Protein AF-A0A4R3XEK6-F1 (afdb_monomer_lite)

Sequence (136 aa):
MTVAAEQYATVHKYIGAFLQAFTFRSAHRHDPLLAAIALLKR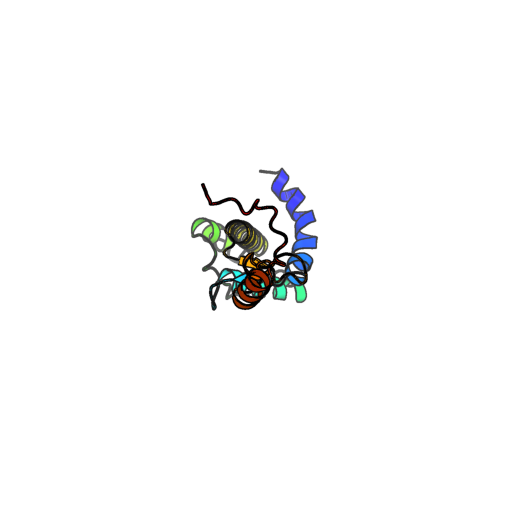LYAEKRRTLPDRVPLTHLSQTDRRPIFEQEKPDRRLYEIATLAALRDRLRSADIWVDSSRSFRPIDEHLMTRSTFVTMKEEDRLGLGVQGDGTQ

Radius of gyration: 23.31 Å; chains: 1; bounding box: 59×34×66 Å

Secondary structure (DSSP, 8-state):
--HHHHHHHHHHHHHHHHHHH--EEESSTT-HHHHHHHHHHHHHHTT--SPPSS---TTS-HHHHHHHHSSSS--HHHHHHHHHHHHHHHHHTTSEEE--SSS---GGGGSPPHHHHHHHHHTT-S----------

Foldseek 3Di:
DPVVVVVCVVVVVCLLVVLVVWDKDAPDPPDLLNVQSVQVNVCSVVVPQADDPDHRCVLADPVLVCVQPVDPGGHPSSSSVRSVVSVVVCVVVVRMDTPDPDPDDDVVVVDDDPVRVVVCVVVVNPPPPDDPDPDD

pLDDT: mean 72.51, std 15.92, range [38.72, 92.12]

Structure (mmCIF, N/CA/C/O backbone):
data_AF-A0A4R3XEK6-F1
#
_entry.id   AF-A0A4R3XEK6-F1
#
loop_
_atom_site.group_PDB
_atom_site.id
_atom_site.type_symbol
_atom_site.label_atom_id
_atom_site.label_alt_id
_atom_site.label_comp_id
_atom_site.label_asym_id
_atom_site.label_entity_id
_atom_site.label_seq_id
_atom_site.pdbx_PDB_ins_code
_atom_site.Cartn_x
_atom_site.Cartn_y
_atom_site.Cartn_z
_atom_site.occupancy
_atom_site.B_iso_or_equiv
_atom_site.auth_seq_id
_atom_site.auth_comp_id
_atom_site.auth_asym_id
_atom_site.auth_atom_id
_atom_site.pdbx_PDB_model_num
ATOM 1 N N . MET A 1 1 ? -3.034 22.189 6.561 1.00 41.00 1 MET A N 1
ATOM 2 C CA . MET A 1 1 ? -3.285 20.732 6.688 1.00 41.00 1 MET A CA 1
ATOM 3 C C . MET A 1 1 ? -4.744 20.323 6.424 1.00 41.00 1 MET A C 1
ATOM 5 O O . MET A 1 1 ? -5.043 19.143 6.489 1.00 41.00 1 MET A O 1
ATOM 9 N N . THR A 1 2 ? -5.648 21.242 6.066 1.00 38.72 2 THR A N 1
ATOM 10 C CA . THR A 1 2 ? -7.086 20.961 5.856 1.00 38.72 2 THR A CA 1
ATOM 11 C C . THR A 1 2 ? -7.432 20.445 4.453 1.00 38.72 2 THR A C 1
ATOM 13 O O . THR A 1 2 ? -8.267 19.558 4.323 1.00 38.72 2 THR A O 1
ATOM 16 N N . VAL A 1 3 ? -6.709 20.877 3.413 1.00 40.69 3 VAL A N 1
ATOM 17 C CA . VAL A 1 3 ? -6.986 20.483 2.011 1.00 40.69 3 VAL A CA 1
ATOM 18 C C . VAL A 1 3 ? -6.752 18.983 1.747 1.00 40.69 3 VAL A C 1
ATOM 20 O O . VAL A 1 3 ? -7.413 18.381 0.904 1.00 40.69 3 VAL A O 1
ATOM 23 N N . ALA A 1 4 ? -5.854 18.342 2.502 1.00 46.25 4 ALA A N 1
ATOM 24 C CA . ALA A 1 4 ? -5.570 16.914 2.353 1.00 46.25 4 ALA A CA 1
ATOM 25 C C . ALA A 1 4 ? -6.731 16.017 2.830 1.00 46.25 4 ALA A C 1
ATOM 27 O O . ALA A 1 4 ? -6.939 14.949 2.261 1.00 46.25 4 ALA A O 1
ATOM 28 N N . ALA A 1 5 ? -7.511 16.446 3.830 1.00 43.91 5 ALA A N 1
ATOM 29 C CA . ALA A 1 5 ? -8.599 15.650 4.403 1.00 43.91 5 ALA A CA 1
ATOM 30 C C . ALA A 1 5 ? -9.871 15.647 3.527 1.00 43.91 5 ALA A C 1
ATOM 32 O O . ALA A 1 5 ? -10.528 14.612 3.404 1.00 43.91 5 ALA A O 1
ATOM 33 N N . GLU A 1 6 ? -10.194 16.761 2.861 1.00 40.44 6 GLU A N 1
ATOM 34 C CA . GLU A 1 6 ? -11.337 16.843 1.930 1.00 40.44 6 GLU A CA 1
ATOM 35 C C . GLU A 1 6 ? -11.079 16.072 0.627 1.00 40.44 6 GLU A C 1
ATOM 37 O O . GLU A 1 6 ? -11.949 15.349 0.130 1.00 40.44 6 GLU A O 1
ATOM 42 N N . GLN A 1 7 ? -9.847 16.136 0.113 1.00 48.75 7 GLN A N 1
ATOM 43 C CA . GLN A 1 7 ? -9.412 15.297 -1.007 1.00 48.75 7 GLN A CA 1
ATOM 44 C C . GLN A 1 7 ? -9.413 13.810 -0.615 1.00 48.75 7 GLN A C 1
ATOM 46 O O . GLN A 1 7 ? -9.773 12.961 -1.429 1.00 48.75 7 GLN A O 1
ATOM 51 N N . TYR A 1 8 ? -9.101 13.481 0.644 1.00 50.09 8 TYR A N 1
ATOM 52 C CA . TYR A 1 8 ? -9.064 12.103 1.129 1.00 50.09 8 TYR A CA 1
ATOM 53 C C . TYR A 1 8 ? -10.429 11.406 1.080 1.00 50.09 8 TYR A C 1
ATOM 55 O O . TYR A 1 8 ? -10.485 10.256 0.666 1.00 50.09 8 TYR A O 1
ATOM 63 N N . ALA A 1 9 ? -11.544 12.071 1.404 1.00 51.41 9 ALA A N 1
ATOM 64 C CA . ALA A 1 9 ? -12.874 11.448 1.316 1.00 51.41 9 ALA A CA 1
ATOM 65 C C . ALA A 1 9 ? -13.240 11.045 -0.128 1.00 51.41 9 ALA A C 1
ATOM 67 O O . ALA A 1 9 ? -13.791 9.967 -0.373 1.00 51.41 9 ALA A O 1
ATOM 68 N N . THR A 1 10 ? -12.874 11.891 -1.093 1.00 49.66 10 THR A N 1
ATOM 69 C CA . THR A 1 10 ? -13.122 11.655 -2.522 1.00 49.66 10 THR A CA 1
ATOM 70 C C . THR A 1 10 ? -12.140 10.644 -3.109 1.00 49.66 10 THR A C 1
ATOM 72 O O . THR A 1 10 ? -12.518 9.873 -3.983 1.00 49.66 10 THR A O 1
ATOM 75 N N . VAL A 1 11 ? -10.899 10.598 -2.624 1.00 56.56 11 VAL A N 1
ATOM 76 C CA . VAL A 1 11 ? -9.896 9.610 -3.045 1.00 56.56 11 VAL A CA 1
ATOM 77 C C . VAL A 1 11 ? -10.176 8.247 -2.404 1.00 56.56 11 VAL A C 1
ATOM 79 O O . VAL A 1 11 ? -10.056 7.228 -3.078 1.00 56.56 11 VAL A O 1
ATOM 82 N N . HIS A 1 12 ? -10.665 8.203 -1.162 1.00 64.62 12 HIS A N 1
ATOM 83 C CA . HIS A 1 12 ? -10.949 6.971 -0.420 1.00 64.62 12 HIS A CA 1
ATOM 84 C C . HIS A 1 12 ? -11.981 6.071 -1.098 1.00 64.62 12 HIS A C 1
ATOM 86 O O . HIS A 1 12 ? -11.792 4.856 -1.142 1.00 64.62 12 HIS A O 1
ATOM 92 N N . LY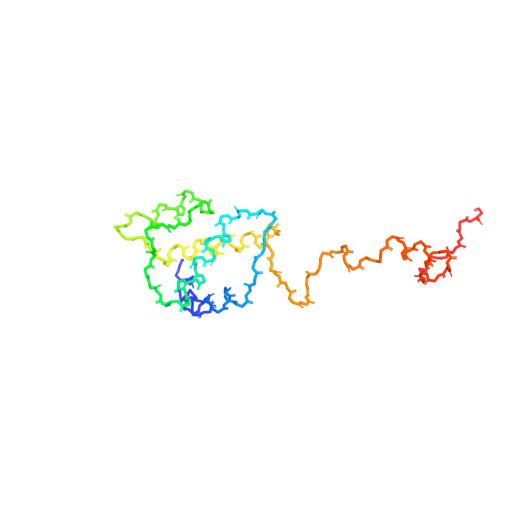S A 1 13 ? -13.009 6.643 -1.743 1.00 65.81 13 LYS A N 1
ATOM 93 C CA . LYS A 1 13 ? -13.947 5.848 -2.562 1.00 65.81 13 LYS A CA 1
ATOM 94 C C . LYS A 1 13 ? -13.269 5.116 -3.726 1.00 65.81 13 LYS A C 1
ATOM 96 O O . LYS A 1 13 ? -13.777 4.087 -4.161 1.00 65.81 13 LYS A O 1
ATOM 101 N N . TYR A 1 14 ? -12.136 5.617 -4.217 1.00 69.06 14 TYR A N 1
ATOM 102 C CA . TYR A 1 14 ? -11.397 5.018 -5.326 1.00 69.06 14 TYR A CA 1
ATOM 103 C C . TYR A 1 14 ? -10.234 4.139 -4.872 1.00 69.06 14 TYR A C 1
ATOM 105 O O . TYR A 1 14 ? -9.822 3.285 -5.647 1.00 69.06 14 TYR A O 1
ATOM 113 N N . ILE A 1 15 ? -9.737 4.278 -3.636 1.00 77.94 15 ILE A N 1
ATOM 114 C CA . ILE A 1 15 ? -8.610 3.478 -3.120 1.00 77.94 15 ILE A CA 1
ATOM 115 C C . ILE A 1 15 ? -8.910 1.982 -3.230 1.00 77.94 15 ILE A C 1
ATOM 117 O O . ILE A 1 15 ? -8.081 1.227 -3.729 1.00 77.94 15 ILE A O 1
ATOM 121 N N . GLY A 1 16 ? -10.107 1.547 -2.826 1.00 78.31 16 GLY A N 1
ATOM 122 C CA . GLY A 1 16 ? -10.500 0.143 -2.946 1.00 78.31 16 GLY A CA 1
ATOM 123 C C . GLY A 1 16 ? -10.438 -0.359 -4.390 1.00 78.31 16 GLY A C 1
ATOM 124 O O . GLY A 1 16 ? -9.809 -1.379 -4.659 1.00 78.31 16 GLY A O 1
ATOM 125 N N . ALA A 1 17 ? -11.028 0.385 -5.329 1.00 78.31 17 ALA A N 1
ATOM 126 C CA . ALA A 1 17 ? -11.017 0.037 -6.749 1.00 78.31 17 ALA A CA 1
ATOM 127 C C . ALA A 1 17 ? -9.601 0.069 -7.347 1.00 78.31 17 ALA A C 1
ATOM 129 O O . ALA A 1 17 ? -9.225 -0.844 -8.074 1.00 78.31 17 ALA A O 1
ATOM 130 N N . PHE A 1 18 ? -8.796 1.070 -6.988 1.00 82.00 18 PHE A N 1
ATOM 131 C CA . PHE A 1 18 ? -7.397 1.209 -7.386 1.00 82.00 18 PHE A CA 1
ATOM 132 C C . PHE A 1 18 ? -6.572 0.001 -6.939 1.00 82.00 18 PHE A C 1
ATOM 134 O O . PHE A 1 18 ? -5.926 -0.651 -7.756 1.00 82.00 18 PHE A O 1
ATOM 141 N N . LEU A 1 19 ? -6.637 -0.349 -5.651 1.00 86.19 19 LEU A N 1
ATOM 142 C CA . LEU A 1 19 ? -5.903 -1.495 -5.130 1.00 86.19 19 LEU A CA 1
ATOM 143 C C . LEU A 1 19 ? -6.360 -2.792 -5.804 1.00 86.19 19 LEU A C 1
ATOM 145 O O . LEU A 1 19 ? -5.527 -3.650 -6.060 1.00 86.19 19 LEU A O 1
ATOM 149 N N . GLN A 1 20 ? -7.645 -2.955 -6.118 1.00 83.75 20 GLN A N 1
ATOM 150 C CA . GLN A 1 20 ? -8.134 -4.155 -6.807 1.00 83.75 20 GLN A CA 1
ATOM 151 C C . GLN A 1 20 ? -7.725 -4.214 -8.284 1.00 83.75 20 GLN A C 1
ATOM 153 O O . GLN A 1 20 ? -7.402 -5.293 -8.771 1.00 83.75 20 GLN A O 1
ATOM 158 N N . ALA A 1 21 ? -7.691 -3.075 -8.978 1.00 81.62 21 ALA A N 1
ATOM 159 C CA . ALA A 1 21 ? -7.353 -3.001 -10.398 1.00 81.62 21 ALA A CA 1
ATOM 160 C C . ALA A 1 21 ? -5.869 -3.276 -10.687 1.00 81.62 21 ALA A C 1
ATOM 162 O O . ALA A 1 21 ? -5.534 -3.737 -11.777 1.00 81.62 21 ALA A O 1
ATOM 163 N N . PHE A 1 22 ? -4.982 -3.003 -9.726 1.00 83.50 22 PHE A N 1
ATOM 164 C CA . PHE A 1 22 ? -3.539 -3.134 -9.910 1.00 83.50 22 PHE A CA 1
ATOM 165 C C . PHE A 1 22 ? -2.944 -4.321 -9.148 1.00 83.50 22 PHE A C 1
ATOM 167 O O . PHE A 1 22 ? -3.203 -4.549 -7.959 1.00 83.50 22 PHE A O 1
ATOM 174 N N . THR A 1 23 ? -2.068 -5.056 -9.827 1.00 86.50 23 THR A N 1
ATOM 175 C CA . THR A 1 23 ? -1.252 -6.112 -9.223 1.00 86.50 23 THR A CA 1
ATOM 176 C C . THR A 1 23 ? 0.125 -5.541 -8.933 1.00 86.50 23 THR A C 1
ATOM 178 O O . THR A 1 23 ? 0.862 -5.220 -9.852 1.00 86.50 23 THR A O 1
ATOM 181 N N . PHE A 1 24 ? 0.472 -5.392 -7.658 1.00 88.88 24 PHE A N 1
ATOM 182 C CA . PHE A 1 24 ? 1.772 -4.868 -7.238 1.00 88.88 24 PHE A CA 1
ATOM 183 C C . PHE A 1 24 ? 2.771 -6.015 -7.059 1.00 88.88 24 PHE A C 1
ATOM 185 O O . PHE A 1 24 ? 2.428 -7.053 -6.488 1.00 88.88 24 PHE A O 1
ATOM 192 N N . ARG A 1 25 ? 4.005 -5.818 -7.520 1.00 87.38 25 ARG A N 1
ATOM 193 C CA . ARG A 1 25 ? 5.142 -6.731 -7.371 1.00 87.38 25 ARG A CA 1
ATOM 194 C C . ARG A 1 25 ? 6.318 -5.995 -6.731 1.00 87.38 25 ARG A C 1
ATOM 196 O O . ARG A 1 25 ? 6.436 -4.783 -6.861 1.00 87.38 25 ARG A O 1
ATOM 203 N N . SER A 1 26 ? 7.158 -6.744 -6.031 1.00 87.75 26 SER A N 1
ATOM 204 C CA . SER A 1 26 ? 8.378 -6.275 -5.370 1.00 87.75 26 SER A CA 1
ATOM 205 C C . SER A 1 26 ? 9.504 -7.246 -5.703 1.00 87.75 26 SER A C 1
ATOM 207 O O . SER A 1 26 ? 9.250 -8.429 -5.956 1.00 87.75 26 SER A O 1
ATOM 209 N N . ALA A 1 27 ? 10.746 -6.768 -5.668 1.00 81.12 27 ALA A N 1
ATOM 210 C CA . ALA A 1 27 ? 11.927 -7.620 -5.790 1.00 81.12 27 ALA A CA 1
ATOM 211 C C . ALA A 1 27 ? 12.048 -8.603 -4.608 1.00 81.12 27 ALA A C 1
ATOM 213 O O . ALA A 1 27 ? 12.655 -9.668 -4.728 1.00 81.12 27 ALA A O 1
ATOM 214 N N . HIS A 1 28 ? 11.440 -8.277 -3.463 1.00 82.94 28 HIS A N 1
ATOM 215 C CA . HIS A 1 28 ? 11.472 -9.111 -2.269 1.00 82.94 28 HIS A CA 1
ATOM 216 C C . HIS A 1 28 ? 10.313 -10.116 -2.242 1.00 82.94 28 HIS A C 1
ATOM 218 O O . HIS A 1 28 ? 9.140 -9.748 -2.299 1.00 82.94 28 HIS A O 1
ATOM 224 N N . ARG A 1 29 ? 10.637 -11.404 -2.046 1.00 77.00 29 ARG A N 1
ATOM 225 C CA . ARG A 1 29 ? 9.642 -12.493 -1.943 1.00 77.00 29 ARG A CA 1
ATOM 226 C C . ARG A 1 29 ? 8.643 -12.299 -0.789 1.00 77.00 29 ARG A C 1
ATOM 228 O O . ARG A 1 29 ? 7.499 -12.719 -0.910 1.00 77.00 29 ARG A O 1
ATOM 235 N N . HIS A 1 30 ? 9.064 -11.667 0.308 1.00 82.69 30 HIS A N 1
ATOM 236 C CA . HIS A 1 30 ? 8.232 -11.402 1.488 1.00 82.69 30 HIS A CA 1
ATOM 237 C C . HIS A 1 30 ? 8.194 -9.906 1.800 1.00 82.69 30 HIS A C 1
ATOM 239 O O . HIS A 1 30 ? 8.633 -9.465 2.861 1.00 82.69 30 HIS A O 1
ATOM 245 N N . ASP A 1 31 ? 7.708 -9.116 0.845 1.00 88.56 31 ASP A N 1
ATOM 246 C CA . ASP A 1 31 ? 7.598 -7.676 1.031 1.00 88.56 31 ASP A CA 1
ATOM 247 C C . ASP A 1 31 ? 6.474 -7.328 2.037 1.00 88.56 31 ASP A C 1
ATOM 249 O O . ASP A 1 31 ? 5.304 -7.676 1.813 1.00 88.56 31 ASP A O 1
ATOM 253 N N . PRO A 1 32 ? 6.794 -6.646 3.153 1.00 89.38 32 PRO A N 1
ATOM 254 C CA . PRO A 1 32 ? 5.814 -6.322 4.186 1.00 89.38 3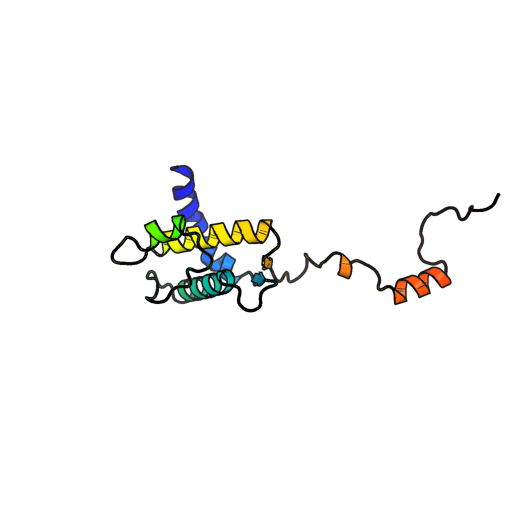2 PRO A CA 1
ATOM 255 C C . PRO A 1 32 ? 4.730 -5.349 3.708 1.00 89.38 32 PRO A C 1
ATOM 257 O O . PRO A 1 32 ? 3.593 -5.415 4.180 1.00 89.38 32 PRO A O 1
ATOM 260 N N . LEU A 1 33 ? 5.045 -4.476 2.750 1.00 90.94 33 LEU A N 1
ATOM 261 C CA . LEU A 1 33 ? 4.093 -3.531 2.182 1.00 90.94 33 LEU A CA 1
ATOM 262 C C . LEU A 1 33 ? 3.098 -4.248 1.264 1.00 90.94 33 LEU A C 1
ATOM 264 O O . LEU A 1 33 ? 1.903 -3.959 1.315 1.00 90.94 33 LEU A O 1
ATOM 268 N N . LEU A 1 34 ? 3.543 -5.241 0.489 1.00 91.62 34 LEU A N 1
ATOM 269 C CA . LEU A 1 34 ? 2.623 -6.068 -0.302 1.00 91.62 34 LEU A CA 1
ATOM 270 C C . LEU A 1 34 ? 1.666 -6.875 0.586 1.00 91.62 34 LEU A C 1
ATOM 272 O O . LEU A 1 34 ? 0.484 -6.997 0.254 1.00 91.62 34 LEU A O 1
ATOM 276 N N . ALA A 1 35 ? 2.130 -7.366 1.739 1.00 91.44 35 ALA A N 1
ATOM 277 C CA . ALA A 1 35 ? 1.264 -8.021 2.721 1.00 91.44 35 ALA A CA 1
ATOM 278 C C . ALA A 1 35 ? 0.202 -7.058 3.290 1.00 91.44 35 ALA A C 1
ATOM 280 O O . ALA A 1 35 ? -0.973 -7.423 3.397 1.00 91.44 35 ALA A O 1
ATOM 281 N N . ALA A 1 36 ? 0.585 -5.815 3.599 1.00 92.12 36 ALA A N 1
ATOM 282 C CA . ALA A 1 36 ? -0.338 -4.770 4.045 1.00 92.12 36 ALA A CA 1
ATOM 283 C C . ALA A 1 36 ? -1.374 -4.406 2.967 1.00 92.12 36 ALA A C 1
ATOM 285 O O . ALA A 1 36 ? -2.569 -4.304 3.248 1.00 92.12 36 ALA A O 1
ATOM 286 N N . ILE A 1 37 ? -0.946 -4.284 1.708 1.00 91.31 37 ILE A N 1
ATOM 287 C CA . ILE A 1 37 ? -1.839 -4.032 0.570 1.00 91.31 37 ILE A CA 1
ATOM 288 C C . ILE A 1 37 ? -2.822 -5.189 0.380 1.00 91.31 37 ILE A C 1
ATOM 290 O O . ILE A 1 37 ? -4.011 -4.951 0.169 1.00 91.31 37 ILE A O 1
ATOM 294 N N . ALA A 1 38 ? -2.367 -6.439 0.490 1.00 91.06 38 ALA A N 1
ATOM 295 C CA . ALA A 1 38 ? -3.240 -7.608 0.405 1.00 91.06 38 ALA A CA 1
ATOM 296 C C . ALA A 1 38 ? -4.310 -7.607 1.510 1.00 91.06 38 ALA A C 1
ATOM 298 O O . ALA A 1 38 ? -5.469 -7.927 1.240 1.00 91.06 38 ALA A O 1
ATOM 299 N N . LEU A 1 39 ? -3.950 -7.199 2.731 1.00 90.69 39 LEU A N 1
ATOM 300 C CA . LEU A 1 39 ? -4.914 -6.996 3.810 1.00 90.69 39 LEU A CA 1
ATOM 301 C C . LEU A 1 39 ? -5.934 -5.905 3.448 1.00 90.69 39 LEU A C 1
ATOM 303 O O . LEU A 1 39 ? -7.135 -6.150 3.543 1.00 90.69 39 LEU A O 1
ATOM 307 N N . LEU A 1 40 ? -5.484 -4.732 2.990 1.00 89.56 40 LEU A N 1
ATOM 308 C CA . LEU A 1 40 ? -6.382 -3.640 2.594 1.00 89.56 40 LEU A CA 1
ATOM 309 C C . LEU A 1 40 ? -7.343 -4.071 1.480 1.00 89.56 40 LEU 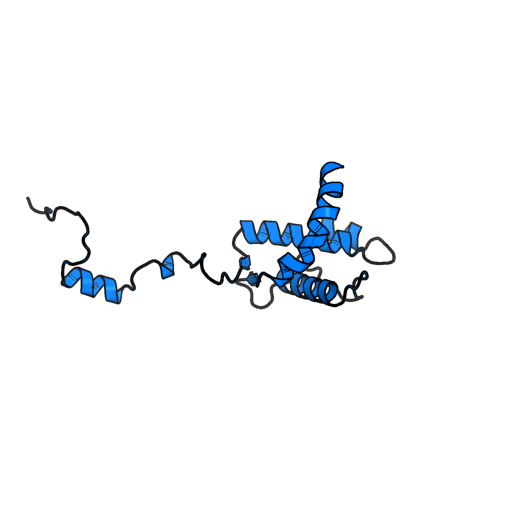A C 1
ATOM 311 O O . LEU A 1 40 ? -8.542 -3.819 1.586 1.00 89.56 40 LEU A O 1
ATOM 315 N N . LYS A 1 41 ? -6.859 -4.789 0.457 1.00 90.25 41 LYS A N 1
ATOM 316 C CA . LYS A 1 41 ? -7.698 -5.362 -0.609 1.00 90.25 41 LYS A CA 1
ATOM 317 C C . LYS A 1 41 ? -8.830 -6.221 -0.038 1.00 90.25 41 LYS A C 1
ATOM 319 O O . LYS A 1 41 ? -9.981 -6.045 -0.440 1.00 90.25 41 LYS A O 1
ATOM 324 N N . ARG A 1 42 ? -8.529 -7.107 0.920 1.00 90.06 42 ARG A N 1
ATOM 325 C CA . ARG A 1 42 ? -9.541 -7.945 1.591 1.00 90.06 42 ARG A CA 1
ATOM 326 C C . ARG A 1 42 ? -10.539 -7.107 2.386 1.00 90.06 42 ARG A C 1
ATOM 328 O O . ARG A 1 42 ? -11.739 -7.282 2.218 1.00 90.06 42 ARG A O 1
ATOM 335 N N . LEU A 1 43 ? -10.067 -6.140 3.176 1.00 89.38 43 LEU A N 1
ATOM 336 C CA . LEU A 1 43 ? -10.946 -5.255 3.953 1.00 89.38 43 LEU A CA 1
ATOM 337 C C . LEU A 1 43 ? -11.900 -4.450 3.062 1.00 89.38 43 LEU A C 1
ATOM 339 O O . LEU A 1 43 ? -13.059 -4.245 3.427 1.00 89.38 43 LEU A O 1
ATOM 343 N N . TYR A 1 44 ? -11.434 -4.024 1.887 1.00 86.12 44 TYR A N 1
ATOM 344 C CA . TYR A 1 44 ? -12.264 -3.364 0.885 1.00 86.12 44 TYR A CA 1
ATOM 345 C C . TYR A 1 44 ? -13.287 -4.306 0.244 1.00 86.12 44 TYR A C 1
ATOM 347 O O . TYR A 1 44 ? -14.447 -3.917 0.108 1.00 86.12 44 TYR A O 1
ATOM 355 N N . ALA A 1 45 ? -12.895 -5.536 -0.098 1.00 86.12 45 ALA A N 1
ATOM 356 C CA . ALA A 1 45 ? -13.804 -6.542 -0.653 1.00 86.12 45 ALA A CA 1
ATOM 357 C C . ALA A 1 45 ? -14.910 -6.930 0.345 1.00 86.12 45 ALA A C 1
ATOM 359 O O . ALA A 1 45 ? -16.081 -7.015 -0.015 1.00 86.12 45 ALA A O 1
ATOM 360 N N . GLU A 1 46 ? -14.552 -7.080 1.619 1.00 87.00 46 GLU A N 1
ATOM 361 C CA . GLU A 1 46 ? -15.476 -7.435 2.701 1.00 87.00 46 GLU A CA 1
ATOM 362 C C . GLU A 1 46 ? -16.229 -6.222 3.281 1.00 87.00 46 GLU A C 1
ATOM 364 O O . GLU A 1 46 ? -17.046 -6.372 4.187 1.00 87.00 46 GLU A O 1
ATOM 369 N N . LYS A 1 47 ? -15.946 -5.003 2.796 1.00 82.19 47 LYS A N 1
ATOM 370 C CA . LYS A 1 47 ? -16.484 -3.728 3.312 1.00 82.19 47 LYS A CA 1
ATOM 371 C C . LYS A 1 47 ? -16.306 -3.555 4.834 1.00 82.19 47 LYS A C 1
ATOM 373 O O . LYS A 1 47 ? -17.066 -2.826 5.478 1.00 82.19 47 LYS A O 1
ATOM 378 N N . ARG A 1 48 ? -15.282 -4.185 5.423 1.00 81.62 48 ARG A N 1
ATOM 379 C CA . ARG A 1 48 ? -15.015 -4.154 6.870 1.00 81.62 48 ARG A CA 1
ATOM 380 C C . ARG A 1 48 ? -14.397 -2.838 7.290 1.00 81.62 48 ARG A C 1
ATOM 382 O O . ARG A 1 48 ? -13.333 -2.468 6.809 1.00 81.62 48 ARG A O 1
ATOM 389 N N . ARG A 1 49 ? -15.020 -2.147 8.239 1.00 77.50 49 ARG A N 1
ATOM 390 C CA . ARG A 1 49 ? -14.522 -0.859 8.754 1.00 77.50 49 ARG A CA 1
ATOM 391 C C . ARG A 1 49 ? -13.476 -0.998 9.862 1.00 77.50 49 ARG A C 1
ATOM 393 O O . ARG A 1 49 ? -12.799 -0.021 10.154 1.00 77.50 49 ARG A O 1
ATOM 400 N N . THR A 1 50 ? -13.329 -2.184 10.443 1.00 80.88 50 THR A N 1
ATOM 401 C CA . THR A 1 50 ? -12.368 -2.470 11.512 1.00 80.88 50 THR A CA 1
ATOM 402 C C . THR A 1 50 ? -11.109 -3.130 10.959 1.00 80.88 50 THR A C 1
ATOM 404 O O . THR A 1 50 ? -11.172 -3.931 10.023 1.00 80.88 50 THR A O 1
ATOM 407 N N . LEU A 1 51 ? -9.960 -2.788 11.540 1.00 82.50 51 LEU A N 1
ATOM 408 C CA . LEU A 1 51 ? -8.734 -3.559 11.359 1.00 82.50 51 LEU A CA 1
ATOM 409 C C . LEU A 1 51 ? -8.812 -4.842 12.207 1.00 82.50 51 LEU A C 1
ATOM 411 O O . LEU A 1 51 ? -9.404 -4.813 13.287 1.00 82.50 51 LEU A O 1
ATOM 415 N N . PRO A 1 52 ? -8.248 -5.965 11.734 1.00 80.75 52 PRO A N 1
ATOM 416 C CA . PRO A 1 52 ? -8.077 -7.158 12.557 1.00 80.75 52 PRO A CA 1
ATOM 417 C C . PRO A 1 52 ? -7.008 -6.938 13.639 1.00 80.75 52 PRO A C 1
ATOM 419 O O . PRO A 1 52 ? -6.168 -6.054 13.509 1.00 80.75 52 PRO A O 1
ATOM 422 N N . ASP A 1 53 ? -6.981 -7.792 14.664 1.00 74.06 53 ASP A N 1
ATOM 423 C CA . ASP A 1 53 ? -6.004 -7.681 15.764 1.00 74.06 53 ASP A CA 1
ATOM 424 C C . ASP A 1 53 ? -4.551 -7.885 15.305 1.00 74.06 53 ASP A C 1
ATOM 426 O O . ASP A 1 53 ? -3.610 -7.375 15.909 1.00 74.06 53 ASP A O 1
ATOM 430 N N . ARG A 1 54 ? -4.350 -8.638 14.215 1.00 77.00 54 ARG A N 1
ATOM 431 C CA . ARG A 1 54 ? -3.034 -8.869 13.607 1.00 77.00 54 ARG A CA 1
ATOM 432 C C . ARG A 1 54 ? -2.937 -8.148 12.273 1.00 77.00 54 ARG A C 1
ATOM 434 O O . ARG A 1 54 ? -3.504 -8.592 11.276 1.00 77.00 54 ARG A O 1
ATOM 441 N N . VAL A 1 55 ? -2.170 -7.065 12.256 1.00 82.75 55 VAL A N 1
ATOM 442 C CA . VAL A 1 55 ? -1.946 -6.222 11.077 1.00 82.75 55 VAL A CA 1
ATOM 443 C C . VAL A 1 55 ? -0.452 -6.119 10.769 1.00 82.75 55 VAL A C 1
ATOM 445 O O . VAL A 1 55 ? 0.350 -6.003 11.697 1.00 82.75 55 VAL A O 1
ATOM 448 N N . PRO A 1 56 ? -0.034 -6.172 9.491 1.00 84.06 56 PRO A N 1
ATOM 449 C CA . PRO A 1 56 ? 1.359 -5.941 9.126 1.00 84.06 56 PRO A CA 1
ATOM 450 C C . PRO A 1 56 ? 1.763 -4.503 9.459 1.00 84.06 56 PRO A C 1
ATOM 452 O O . PRO A 1 56 ? 1.098 -3.570 9.016 1.00 84.06 56 PRO A O 1
ATOM 455 N N . LEU A 1 57 ? 2.842 -4.326 10.227 1.00 84.81 57 LEU A N 1
ATOM 456 C CA . LEU A 1 57 ? 3.359 -3.008 10.640 1.00 84.81 57 LEU A CA 1
ATOM 457 C C . LEU A 1 57 ? 4.765 -2.724 10.138 1.00 84.81 57 LEU A C 1
ATOM 459 O O . LEU A 1 57 ? 5.234 -1.592 10.213 1.00 84.81 57 LEU A O 1
ATOM 463 N N . THR A 1 58 ? 5.454 -3.752 9.660 1.00 85.38 58 THR A N 1
ATOM 464 C CA . THR A 1 58 ? 6.873 -3.721 9.306 1.00 85.38 58 THR A CA 1
ATOM 465 C C . THR A 1 58 ? 7.192 -2.752 8.172 1.00 85.38 58 THR A C 1
ATOM 467 O O . THR A 1 58 ? 8.316 -2.268 8.117 1.00 85.38 58 THR A O 1
ATOM 470 N N . HIS A 1 59 ? 6.221 -2.407 7.321 1.00 84.25 59 HIS A N 1
ATOM 471 C CA . HIS A 1 59 ? 6.373 -1.384 6.281 1.00 84.25 59 HIS A CA 1
ATOM 472 C C . HIS A 1 59 ? 6.240 0.055 6.793 1.00 84.25 59 HIS A C 1
ATOM 474 O O . HIS A 1 59 ? 6.635 0.978 6.088 1.00 84.25 59 HIS A O 1
ATOM 480 N N . LEU A 1 60 ? 5.686 0.256 7.992 1.00 85.25 60 LEU A N 1
ATOM 481 C CA . LEU A 1 60 ? 5.470 1.575 8.587 1.00 85.25 60 LEU A CA 1
ATOM 482 C C . LEU A 1 60 ? 6.674 2.019 9.414 1.00 85.25 60 LEU A C 1
ATOM 484 O O . LEU A 1 60 ? 7.276 1.204 10.126 1.00 85.25 60 LEU A O 1
ATOM 488 N N . SER A 1 61 ? 6.960 3.322 9.388 1.00 79.81 61 SER A N 1
ATOM 489 C CA . SER A 1 61 ? 7.938 3.942 10.280 1.00 79.81 61 SER A CA 1
ATOM 490 C C . SER A 1 61 ? 7.429 3.961 11.729 1.00 79.81 61 SER A C 1
ATOM 492 O O . SER A 1 61 ? 6.227 3.884 11.988 1.00 79.81 61 SER A O 1
ATOM 494 N N . GLN A 1 62 ? 8.332 4.072 12.707 1.00 76.69 62 GLN A N 1
ATOM 495 C CA . GLN A 1 62 ? 7.939 4.144 14.122 1.00 76.69 62 GLN A CA 1
ATOM 496 C C . GLN A 1 62 ? 7.069 5.377 14.427 1.00 76.69 62 GLN A C 1
ATOM 498 O O . GLN A 1 62 ? 6.184 5.304 15.281 1.00 76.69 62 GLN A O 1
ATOM 503 N N . THR A 1 63 ? 7.288 6.474 13.699 1.00 76.88 63 THR A N 1
ATOM 504 C CA . THR A 1 63 ? 6.513 7.715 13.802 1.00 76.88 63 THR A CA 1
ATOM 505 C C . THR A 1 63 ? 5.066 7.515 13.366 1.00 76.88 63 THR A C 1
ATOM 507 O O . THR A 1 63 ? 4.166 8.004 14.039 1.00 76.88 63 THR A O 1
ATOM 510 N N . ASP A 1 64 ? 4.833 6.736 12.306 1.00 78.06 64 ASP A N 1
ATOM 511 C CA . ASP A 1 64 ? 3.481 6.452 11.810 1.00 78.06 64 ASP A CA 1
ATOM 512 C C . ASP A 1 64 ? 2.754 5.429 12.688 1.00 78.06 64 ASP A C 1
ATOM 514 O O . ASP A 1 64 ? 1.540 5.494 12.850 1.00 78.06 64 ASP A O 1
ATOM 518 N N . ARG A 1 65 ? 3.488 4.486 13.297 1.00 79.88 65 ARG A N 1
ATOM 519 C CA . ARG A 1 65 ? 2.896 3.447 14.156 1.00 79.88 65 ARG A CA 1
ATOM 520 C C . ARG A 1 65 ? 2.265 4.013 15.423 1.00 79.88 65 ARG A C 1
ATOM 522 O O . ARG A 1 65 ? 1.226 3.508 15.828 1.00 79.88 65 ARG A O 1
ATOM 529 N N . ARG A 1 66 ? 2.863 5.032 16.049 1.00 78.75 66 ARG A N 1
ATOM 530 C CA . ARG A 1 66 ? 2.326 5.616 17.291 1.00 78.75 66 ARG A CA 1
ATOM 531 C C . ARG A 1 66 ? 0.857 6.039 17.151 1.00 78.75 66 ARG A C 1
ATOM 533 O O . ARG A 1 66 ? 0.032 5.401 17.793 1.00 78.75 66 ARG A O 1
ATOM 540 N N . PRO A 1 67 ? 0.487 6.987 16.272 1.00 77.81 67 PRO A N 1
ATOM 541 C CA . PRO A 1 67 ? -0.890 7.475 16.199 1.00 77.81 67 PRO A CA 1
ATOM 542 C C . PRO A 1 67 ? -1.903 6.416 15.734 1.00 77.81 67 PRO A C 1
ATOM 544 O O . PRO A 1 67 ? -3.086 6.539 16.030 1.00 77.81 67 PRO A O 1
ATOM 547 N N . ILE A 1 68 ? -1.473 5.366 15.021 1.00 78.88 68 ILE A N 1
ATOM 548 C CA . ILE A 1 68 ? -2.377 4.305 14.545 1.00 78.88 68 ILE A CA 1
ATOM 549 C C . ILE A 1 68 ? -2.819 3.384 15.692 1.00 78.88 68 ILE A C 1
ATOM 551 O O . ILE A 1 68 ? -3.958 2.921 15.683 1.00 78.88 68 ILE A O 1
ATOM 555 N N . PHE A 1 69 ? -1.932 3.111 16.658 1.00 75.88 69 PHE A N 1
ATOM 556 C CA . PHE A 1 69 ? -2.146 2.134 17.741 1.00 75.88 69 PHE A CA 1
ATOM 557 C C . PHE A 1 69 ? -2.240 2.761 19.136 1.00 75.88 69 PHE A C 1
ATOM 559 O O . PHE A 1 69 ? -2.352 2.040 20.119 1.00 75.88 69 PHE A O 1
ATOM 566 N N . GLU A 1 70 ? -2.182 4.087 19.240 1.00 73.62 70 GLU A N 1
ATOM 567 C CA . GLU A 1 70 ? -2.306 4.808 20.513 1.00 73.62 70 GLU A CA 1
ATOM 568 C C . GLU A 1 70 ? -3.737 4.777 21.074 1.00 73.62 70 GLU A C 1
ATOM 570 O O . GLU A 1 70 ? -3.936 4.954 22.272 1.00 73.62 70 GLU A O 1
ATOM 575 N N . GLN A 1 71 ? -4.737 4.502 20.231 1.00 68.38 71 GLN A N 1
ATOM 576 C CA . GLN A 1 71 ? -6.122 4.325 20.664 1.00 68.38 71 GLN A CA 1
ATOM 577 C C . GLN A 1 71 ? -6.446 2.863 20.989 1.00 68.38 71 GLN A C 1
ATOM 579 O O . GLN A 1 71 ? -5.865 1.938 20.425 1.00 68.38 71 GLN A O 1
ATOM 584 N N . GLU A 1 72 ? -7.455 2.661 21.845 1.00 67.62 72 GLU A N 1
ATOM 585 C CA . GLU A 1 72 ? -7.966 1.344 22.268 1.00 67.62 72 GLU A CA 1
ATOM 586 C C . GLU A 1 72 ? -8.337 0.431 21.082 1.00 67.62 72 GLU A C 1
ATOM 588 O O . GLU A 1 72 ? -8.302 -0.794 21.186 1.00 67.62 72 GLU A O 1
ATOM 593 N N . LYS A 1 73 ? -8.671 1.034 19.931 1.00 74.81 73 LYS A N 1
ATOM 594 C CA . LYS A 1 73 ? -8.868 0.346 18.655 1.00 74.81 73 LYS A CA 1
ATOM 595 C C . LYS A 1 73 ? -7.979 0.973 17.584 1.00 74.81 73 LYS A C 1
ATOM 597 O O . LYS A 1 73 ? -8.029 2.192 17.418 1.00 74.81 73 LYS A O 1
ATOM 602 N N . PRO A 1 74 ? -7.232 0.166 16.813 1.00 80.12 74 PRO A N 1
ATOM 603 C CA . PRO A 1 74 ? -6.375 0.694 15.767 1.00 80.12 74 PRO A CA 1
ATOM 604 C C . PRO A 1 74 ? -7.186 1.405 14.680 1.00 80.12 74 PRO A C 1
ATOM 606 O O . PRO A 1 74 ? -8.166 0.859 14.154 1.00 80.12 74 PRO A O 1
ATOM 609 N N . ASP A 1 75 ? -6.769 2.621 14.322 1.00 82.94 75 ASP A N 1
ATOM 610 C CA . ASP A 1 75 ? -7.478 3.430 13.331 1.00 82.94 75 ASP A CA 1
ATOM 611 C C . ASP A 1 75 ? -7.162 2.944 11.908 1.00 82.94 75 ASP A C 1
ATOM 613 O O . ASP A 1 75 ? -6.061 3.121 11.371 1.00 82.94 75 ASP A O 1
ATOM 617 N N . ARG A 1 76 ? -8.176 2.356 11.263 1.00 84.69 76 ARG A N 1
ATOM 618 C CA . ARG A 1 76 ? -8.097 1.886 9.876 1.00 84.69 76 ARG A CA 1
ATOM 619 C C . ARG A 1 76 ? -7.694 2.996 8.907 1.00 84.69 76 ARG A C 1
ATOM 621 O O . ARG A 1 76 ? -6.924 2.731 7.987 1.00 84.69 76 ARG A O 1
ATOM 628 N N . ARG A 1 77 ? -8.223 4.210 9.065 1.00 82.75 77 ARG A N 1
ATOM 629 C CA . ARG A 1 77 ? -7.972 5.316 8.130 1.00 82.75 77 ARG A CA 1
ATOM 630 C C . ARG A 1 77 ? -6.516 5.745 8.193 1.00 82.75 77 ARG A C 1
ATOM 632 O O . ARG A 1 77 ? -5.888 5.883 7.148 1.00 82.75 77 ARG A O 1
ATOM 639 N N . LEU A 1 78 ? -5.970 5.889 9.399 1.00 84.06 78 LEU A N 1
ATOM 640 C CA . LEU A 1 78 ? -4.561 6.241 9.588 1.00 84.06 78 LEU A CA 1
ATOM 641 C C . LEU A 1 78 ? -3.637 5.154 9.034 1.00 84.06 78 LEU A C 1
ATOM 643 O O . LEU A 1 78 ? -2.695 5.463 8.307 1.00 84.06 78 LEU A O 1
ATOM 647 N N . TYR A 1 79 ? -3.955 3.882 9.291 1.00 87.38 79 TYR A N 1
ATOM 648 C CA . TYR A 1 79 ? -3.215 2.759 8.717 1.00 87.38 79 TYR A CA 1
ATOM 649 C C . TYR A 1 79 ? -3.232 2.764 7.186 1.00 87.38 79 TYR A C 1
ATOM 651 O O . TYR A 1 79 ? -2.211 2.529 6.537 1.00 87.38 79 TYR A O 1
ATOM 659 N N . GLU A 1 80 ? -4.389 3.047 6.596 1.00 87.19 80 GLU A N 1
ATOM 660 C CA . GLU A 1 80 ? -4.559 3.093 5.151 1.00 87.19 80 GLU A CA 1
ATOM 661 C C . GLU A 1 80 ? -3.779 4.255 4.522 1.00 87.19 80 GLU A C 1
ATOM 663 O O . GLU A 1 80 ? -3.048 4.037 3.558 1.00 87.19 80 GLU A O 1
ATOM 668 N N . ILE A 1 81 ? -3.861 5.460 5.099 1.00 86.06 81 ILE A N 1
ATOM 669 C CA . ILE A 1 81 ? -3.076 6.630 4.668 1.00 86.06 81 ILE A CA 1
ATOM 670 C C . ILE A 1 81 ? -1.584 6.309 4.705 1.00 86.06 81 ILE A C 1
ATOM 672 O O . ILE A 1 81 ? -0.889 6.517 3.712 1.00 86.06 81 ILE A O 1
ATOM 676 N N . ALA A 1 82 ? -1.100 5.773 5.826 1.00 88.44 82 AL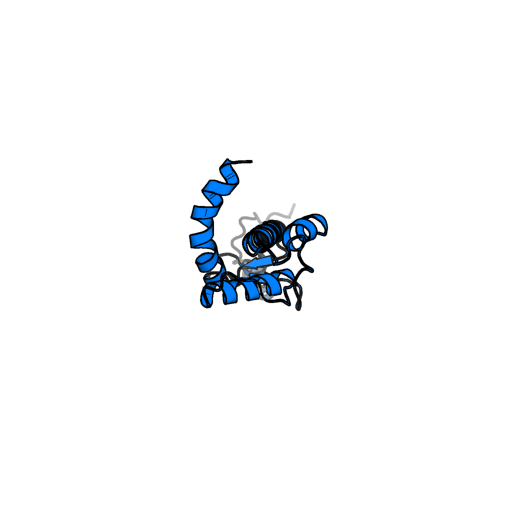A A N 1
ATOM 677 C CA . ALA A 1 82 ? 0.315 5.479 6.007 1.00 88.44 82 ALA A CA 1
ATOM 678 C C . ALA A 1 82 ? 0.799 4.392 5.031 1.00 88.44 82 ALA A C 1
ATOM 680 O O . ALA A 1 82 ? 1.863 4.513 4.425 1.00 88.44 82 ALA A O 1
ATOM 681 N N . THR A 1 83 ? -0.021 3.365 4.793 1.00 90.50 83 THR A N 1
ATOM 682 C CA . THR A 1 83 ? 0.288 2.303 3.824 1.00 90.50 83 THR A CA 1
ATOM 683 C C . THR A 1 83 ? 0.330 2.835 2.390 1.00 90.50 83 THR A C 1
ATOM 685 O O . THR A 1 83 ? 1.207 2.454 1.618 1.00 90.50 83 THR A O 1
ATOM 688 N N . LEU A 1 84 ? -0.574 3.745 2.019 1.00 87.75 84 LEU A N 1
ATOM 689 C CA . LEU A 1 84 ? -0.574 4.365 0.692 1.00 87.75 84 LEU A CA 1
ATOM 690 C C . LEU A 1 84 ? 0.575 5.353 0.500 1.00 87.75 84 LEU A C 1
ATOM 692 O O . LEU A 1 84 ? 1.124 5.427 -0.597 1.00 87.75 84 LEU A O 1
ATOM 696 N N . ALA A 1 85 ? 0.960 6.083 1.547 1.00 87.25 85 ALA A N 1
ATOM 697 C CA . ALA A 1 85 ? 2.149 6.926 1.522 1.00 87.25 85 ALA A CA 1
ATOM 698 C C . ALA A 1 85 ? 3.405 6.077 1.269 1.00 87.25 85 ALA A C 1
ATOM 700 O O . ALA A 1 85 ? 4.160 6.371 0.344 1.00 87.25 85 ALA A O 1
ATOM 701 N N . ALA A 1 86 ? 3.554 4.961 1.992 1.00 89.62 86 ALA A N 1
ATOM 702 C CA . ALA A 1 86 ? 4.639 4.009 1.766 1.00 89.62 86 ALA A CA 1
ATOM 703 C C . ALA A 1 86 ? 4.611 3.420 0.343 1.00 89.62 86 ALA A C 1
ATOM 705 O O . ALA A 1 86 ? 5.653 3.313 -0.300 1.00 89.62 86 ALA A O 1
ATOM 706 N N . LEU A 1 87 ? 3.427 3.087 -0.185 1.00 89.44 87 LEU A N 1
ATOM 707 C CA . LEU A 1 87 ? 3.269 2.617 -1.565 1.00 89.44 87 LEU A CA 1
ATOM 708 C C . LEU A 1 87 ? 3.692 3.666 -2.592 1.00 89.44 87 LEU A C 1
ATOM 710 O O . LEU A 1 87 ? 4.431 3.337 -3.515 1.00 89.44 87 LEU A O 1
ATOM 714 N N . ARG A 1 88 ? 3.271 4.923 -2.434 1.00 86.19 88 ARG A N 1
ATOM 715 C CA . ARG A 1 88 ? 3.693 6.024 -3.310 1.00 86.19 88 ARG A CA 1
ATOM 716 C C . ARG A 1 88 ? 5.214 6.152 -3.333 1.00 86.19 88 ARG A C 1
ATOM 718 O O . ARG A 1 88 ? 5.796 6.272 -4.409 1.00 86.19 88 ARG A O 1
ATOM 725 N N . ASP A 1 89 ? 5.846 6.122 -2.166 1.00 87.12 89 ASP A N 1
ATOM 726 C CA . ASP A 1 89 ? 7.290 6.317 -2.051 1.00 87.12 89 ASP A CA 1
ATOM 727 C C . ASP A 1 89 ? 8.062 5.134 -2.668 1.00 87.12 89 ASP A C 1
ATOM 729 O O . ASP A 1 89 ? 9.040 5.349 -3.380 1.00 87.12 89 ASP A O 1
ATOM 733 N N . ARG A 1 90 ? 7.560 3.901 -2.507 1.00 87.19 90 ARG A N 1
ATOM 734 C CA . ARG A 1 90 ? 8.135 2.677 -3.102 1.00 87.19 90 ARG A CA 1
ATOM 735 C C . ARG A 1 90 ? 7.898 2.534 -4.605 1.00 87.19 90 ARG A C 1
ATOM 737 O O . ARG A 1 90 ? 8.737 1.976 -5.304 1.00 87.19 90 ARG A O 1
ATOM 744 N N . LEU A 1 91 ? 6.782 3.053 -5.114 1.00 84.44 91 LEU A N 1
ATOM 745 C CA . LEU A 1 91 ? 6.553 3.190 -6.555 1.00 84.44 91 LEU A CA 1
ATOM 746 C C . LEU A 1 91 ? 7.521 4.215 -7.156 1.00 84.44 91 LEU A C 1
ATOM 748 O O . LEU A 1 91 ? 8.045 4.006 -8.245 1.00 84.44 91 LEU A O 1
ATOM 752 N N . ARG A 1 92 ? 7.790 5.313 -6.437 1.00 82.69 92 ARG A N 1
ATOM 753 C CA . ARG A 1 92 ? 8.738 6.347 -6.870 1.00 82.69 92 ARG A CA 1
ATOM 754 C C . ARG A 1 92 ? 10.188 5.857 -6.865 1.00 82.69 92 ARG A C 1
ATOM 756 O O . ARG A 1 92 ? 10.944 6.272 -7.737 1.00 82.69 92 ARG A O 1
ATOM 763 N N . SER A 1 93 ? 10.574 5.007 -5.911 1.00 86.00 93 SER A N 1
ATOM 764 C CA . SER A 1 93 ? 11.911 4.392 -5.871 1.00 86.00 93 SER A CA 1
ATOM 765 C C . SER A 1 93 ? 12.076 3.206 -6.825 1.00 86.00 93 SER A C 1
ATOM 767 O O . SER A 1 93 ? 13.186 2.701 -6.950 1.00 86.00 93 SER A O 1
ATOM 769 N N . ALA A 1 94 ? 11.002 2.774 -7.498 1.00 82.44 94 ALA A N 1
ATOM 770 C CA . ALA A 1 94 ? 10.944 1.559 -8.314 1.00 82.44 94 ALA A CA 1
ATOM 771 C C . ALA A 1 94 ? 11.215 0.244 -7.547 1.00 82.44 94 ALA A C 1
ATOM 773 O O . ALA A 1 94 ? 11.400 -0.801 -8.168 1.00 82.44 94 ALA A O 1
ATOM 774 N N . ASP A 1 95 ? 11.163 0.260 -6.208 1.00 85.06 95 ASP A N 1
ATOM 775 C CA . ASP A 1 95 ? 11.228 -0.960 -5.384 1.00 85.06 95 ASP A CA 1
ATOM 776 C C . ASP A 1 95 ? 9.987 -1.842 -5.578 1.00 85.06 95 ASP A C 1
ATOM 778 O O . ASP A 1 95 ? 10.048 -3.072 -5.494 1.00 85.06 95 ASP A O 1
ATOM 782 N N . ILE A 1 96 ? 8.843 -1.191 -5.806 1.00 87.88 96 ILE A N 1
ATOM 783 C CA . ILE A 1 96 ? 7.576 -1.822 -6.155 1.00 87.88 96 ILE A CA 1
ATOM 784 C C . ILE A 1 96 ? 7.175 -1.342 -7.541 1.00 87.88 96 ILE A C 1
ATOM 786 O O . ILE A 1 96 ? 7.223 -0.150 -7.837 1.00 87.88 96 ILE A O 1
ATOM 790 N N . TRP A 1 97 ? 6.702 -2.266 -8.366 1.00 85.38 97 TRP A N 1
ATOM 791 C CA . TRP A 1 97 ? 6.117 -1.969 -9.666 1.00 85.38 97 TRP A CA 1
ATOM 792 C C . TRP A 1 97 ? 4.741 -2.611 -9.790 1.00 85.38 97 TRP A C 1
ATOM 794 O O . TRP A 1 97 ? 4.365 -3.511 -9.039 1.00 85.38 97 TRP A O 1
ATOM 804 N N . VAL A 1 98 ? 3.961 -2.123 -10.744 1.00 86.31 98 VAL A N 1
ATOM 805 C CA . VAL A 1 98 ? 2.673 -2.715 -11.091 1.00 86.31 98 VAL A CA 1
ATOM 806 C C . VAL A 1 98 ? 2.886 -3.664 -12.262 1.00 86.31 98 VAL A C 1
ATOM 808 O O . VAL A 1 98 ? 3.540 -3.305 -13.239 1.00 86.31 98 VAL A O 1
ATOM 811 N N . ASP A 1 99 ? 2.321 -4.863 -12.165 1.00 73.38 99 ASP A N 1
ATOM 812 C CA . ASP A 1 99 ? 2.215 -5.831 -13.251 1.00 73.38 99 ASP A CA 1
ATOM 813 C C . ASP A 1 99 ? 1.336 -5.212 -14.341 1.00 73.38 99 ASP A C 1
ATOM 815 O O . ASP A 1 99 ? 0.105 -5.226 -14.289 1.00 73.38 99 ASP A O 1
ATOM 819 N N . SER A 1 100 ? 1.982 -4.517 -15.270 1.00 55.88 100 SER A N 1
ATOM 820 C CA . SER A 1 100 ? 1.300 -3.773 -16.312 1.00 55.88 100 SER A CA 1
ATOM 821 C C . SER A 1 100 ? 0.898 -4.747 -17.409 1.00 55.88 100 SER A C 1
ATOM 823 O O . SER A 1 100 ? 1.751 -5.400 -18.001 1.00 55.88 100 SER A O 1
ATOM 825 N N . SER A 1 101 ? -0.391 -4.813 -17.748 1.00 49.88 101 SER A N 1
ATOM 826 C CA . SER A 1 101 ? -0.835 -5.645 -18.869 1.00 49.88 101 SER A CA 1
ATOM 827 C C . SER A 1 101 ? -0.347 -5.136 -20.233 1.00 49.88 101 SER A C 1
ATOM 829 O O . SER A 1 101 ? -0.620 -5.832 -21.208 1.00 49.88 101 SER A O 1
ATOM 831 N N . ARG A 1 102 ? 0.320 -3.970 -20.373 1.00 47.62 102 ARG A N 1
ATOM 832 C CA . ARG A 1 102 ? 0.789 -3.524 -21.707 1.00 47.62 102 ARG A CA 1
ATOM 833 C C . ARG A 1 102 ? 1.815 -2.382 -21.828 1.00 47.62 102 ARG A C 1
ATOM 835 O O . ARG A 1 102 ? 2.178 -2.114 -22.969 1.00 47.62 102 ARG A O 1
ATOM 842 N N . SER A 1 103 ? 2.306 -1.702 -20.780 1.00 46.72 103 SER A N 1
ATOM 843 C CA . SER A 1 103 ? 3.075 -0.453 -21.040 1.00 46.72 103 SER A CA 1
ATOM 844 C C . SER A 1 103 ? 4.298 -0.148 -20.177 1.00 46.72 103 SER A C 1
ATOM 846 O O . SER A 1 103 ? 4.817 0.957 -20.277 1.00 46.72 103 SER A O 1
ATOM 848 N N . PHE A 1 104 ? 4.815 -1.083 -19.381 1.00 47.34 104 PHE A N 1
ATOM 849 C CA . PHE A 1 104 ? 6.108 -0.857 -18.723 1.00 47.34 104 PHE A CA 1
ATOM 850 C C . PHE A 1 104 ? 6.901 -2.160 -18.664 1.00 47.34 104 PHE A C 1
ATOM 852 O O . PHE A 1 104 ? 6.816 -2.910 -17.694 1.00 47.34 104 PHE A O 1
ATOM 859 N N . ARG A 1 105 ? 7.611 -2.465 -19.754 1.00 46.66 105 ARG A N 1
ATOM 860 C CA . ARG A 1 105 ? 8.633 -3.513 -19.748 1.00 46.66 105 ARG A CA 1
ATOM 861 C C . ARG A 1 105 ? 9.983 -2.899 -19.356 1.00 46.66 105 ARG A C 1
ATOM 863 O O . ARG A 1 105 ? 10.208 -1.727 -19.668 1.00 46.66 105 ARG A O 1
ATOM 870 N N . PRO A 1 106 ? 10.871 -3.645 -18.674 1.00 49.28 106 PRO A N 1
ATOM 871 C CA . PRO A 1 106 ? 12.259 -3.228 -18.488 1.00 49.28 106 PRO A CA 1
ATOM 872 C C . PRO A 1 106 ? 12.883 -2.910 -19.852 1.00 49.28 106 PRO A C 1
ATOM 874 O O . PRO A 1 106 ? 12.551 -3.568 -20.837 1.00 49.28 106 PRO A O 1
ATOM 877 N N . ILE A 1 107 ? 13.793 -1.932 -19.923 1.00 50.09 107 ILE A N 1
ATOM 878 C CA . ILE A 1 107 ? 14.460 -1.535 -21.181 1.00 50.09 107 ILE A CA 1
ATOM 879 C C . ILE A 1 107 ? 15.070 -2.737 -21.921 1.00 50.09 107 ILE A C 1
ATOM 881 O O . ILE A 1 107 ? 15.056 -2.762 -23.148 1.00 50.09 107 ILE A O 1
ATOM 885 N N . ASP A 1 108 ? 15.516 -3.756 -21.180 1.00 48.75 108 ASP A N 1
ATOM 886 C CA . ASP A 1 108 ? 16.040 -5.025 -21.697 1.00 48.75 108 ASP A CA 1
ATOM 887 C C . ASP A 1 108 ? 15.091 -5.742 -22.669 1.00 48.75 108 ASP A C 1
ATOM 889 O O . ASP A 1 108 ? 15.532 -6.403 -23.602 1.00 48.75 108 ASP A O 1
ATOM 893 N N . GLU A 1 109 ? 13.779 -5.572 -22.513 1.00 48.72 109 GLU A N 1
ATOM 894 C CA . GLU A 1 109 ? 12.766 -6.209 -23.359 1.00 48.72 109 GLU A CA 1
ATOM 895 C C . GLU A 1 109 ? 12.391 -5.369 -24.597 1.00 48.72 109 GLU A C 1
ATOM 897 O O . GLU A 1 109 ? 11.580 -5.785 -25.429 1.00 48.72 109 GLU A O 1
ATOM 902 N N . HIS A 1 110 ? 12.971 -4.173 -24.723 1.00 49.03 110 HIS A N 1
ATOM 903 C CA . HIS A 1 110 ? 12.968 -3.354 -25.939 1.00 49.03 110 HIS A CA 1
ATOM 904 C C . HIS A 1 110 ? 14.290 -3.449 -26.711 1.00 49.03 110 HIS A C 1
ATOM 906 O O . HIS A 1 110 ? 14.392 -2.914 -27.815 1.00 49.03 110 HIS A O 1
ATOM 912 N N . LEU A 1 111 ? 15.287 -4.148 -26.164 1.00 56.34 111 LEU A N 1
ATOM 913 C CA . LEU A 1 111 ? 16.532 -4.447 -26.855 1.00 56.34 111 LEU A CA 1
ATOM 914 C C . LEU A 1 111 ? 16.369 -5.733 -27.670 1.00 56.34 111 LEU A C 1
ATOM 916 O O . LEU A 1 111 ? 15.847 -6.741 -27.195 1.00 56.34 111 LEU A O 1
ATOM 920 N N . MET A 1 112 ? 16.840 -5.710 -28.917 1.00 52.69 112 MET A N 1
ATOM 921 C CA . MET A 1 112 ? 17.008 -6.943 -29.683 1.00 52.69 112 MET A CA 1
ATOM 922 C C . MET A 1 112 ? 17.949 -7.883 -28.921 1.00 52.69 112 MET A C 1
ATOM 924 O O . MET A 1 112 ? 18.981 -7.454 -28.401 1.00 52.69 112 MET A O 1
ATOM 928 N N . THR A 1 113 ? 17.615 -9.174 -28.862 1.00 58.72 113 THR A N 1
ATOM 929 C CA . THR A 1 113 ? 18.472 -10.175 -28.218 1.00 58.72 113 THR A CA 1
ATOM 930 C C . THR A 1 113 ? 19.852 -10.182 -28.879 1.00 58.72 113 THR A C 1
ATOM 932 O O . THR A 1 113 ? 19.963 -10.050 -30.097 1.00 58.72 113 THR A O 1
ATOM 935 N N . ARG A 1 114 ? 20.920 -10.382 -28.093 1.00 57.75 114 ARG A N 1
ATOM 936 C CA . ARG A 1 114 ? 22.309 -10.346 -28.593 1.00 57.75 114 ARG A CA 1
ATOM 937 C C . ARG A 1 114 ? 22.543 -11.276 -29.789 1.00 57.75 114 ARG A C 1
ATOM 939 O O . ARG A 1 114 ? 23.292 -10.923 -30.688 1.00 57.75 114 ARG A O 1
ATOM 946 N N . SER A 1 115 ? 21.871 -12.426 -29.815 1.00 61.84 115 SER A N 1
ATOM 947 C CA . SER A 1 115 ? 21.904 -13.355 -30.950 1.00 61.84 115 SER A CA 1
ATOM 948 C C . SER A 1 115 ? 21.305 -12.737 -32.216 1.00 61.84 115 SER A C 1
ATOM 950 O O . SER A 1 115 ? 21.957 -12.748 -33.252 1.00 61.84 115 SER A O 1
ATOM 952 N N . THR A 1 116 ? 20.119 -12.135 -32.124 1.00 63.19 116 THR A N 1
ATOM 953 C CA . THR A 1 116 ? 19.457 -11.453 -33.243 1.00 63.19 116 THR A CA 1
ATOM 954 C C . THR A 1 116 ? 20.279 -10.265 -33.745 1.00 63.19 116 THR A C 1
ATOM 956 O O . THR A 1 116 ? 20.379 -10.047 -34.947 1.00 63.19 116 THR A O 1
ATOM 959 N N . PHE A 1 117 ? 20.929 -9.532 -32.836 1.00 61.97 117 PHE A N 1
ATOM 960 C CA . PHE A 1 117 ? 21.818 -8.427 -33.192 1.00 61.97 117 PHE A CA 1
ATOM 961 C C . PHE A 1 117 ? 23.057 -8.890 -33.972 1.00 61.97 117 PHE A C 1
ATOM 963 O O . PHE A 1 117 ? 23.421 -8.245 -34.949 1.00 61.97 117 PHE A O 1
ATOM 970 N N . VAL A 1 118 ? 23.696 -9.999 -33.576 1.00 67.50 118 VAL A N 1
ATOM 971 C CA . VAL A 1 118 ? 24.866 -10.547 -34.291 1.00 67.50 118 VAL A CA 1
ATOM 972 C C . VAL A 1 118 ? 24.478 -10.989 -35.700 1.00 67.50 118 VAL A C 1
ATOM 974 O O . VAL A 1 118 ? 25.135 -10.578 -36.648 1.00 67.50 118 VAL A O 1
ATOM 977 N N . THR A 1 119 ? 23.367 -11.710 -35.853 1.00 70.12 119 THR A N 1
ATOM 978 C CA . THR A 1 119 ? 22.876 -12.133 -37.174 1.00 70.12 119 THR A CA 1
ATOM 979 C C . THR A 1 119 ? 22.531 -10.937 -38.064 1.00 70.12 119 THR A C 1
ATOM 981 O O . THR A 1 119 ? 22.965 -10.872 -39.207 1.00 70.12 119 THR A O 1
ATOM 984 N N . MET A 1 120 ? 21.825 -9.929 -37.541 1.00 61.88 120 MET A N 1
ATOM 985 C CA . MET A 1 120 ? 21.481 -8.738 -38.331 1.00 61.88 120 MET A CA 1
ATOM 986 C C . MET A 1 120 ? 22.696 -7.846 -38.637 1.00 61.88 120 MET A C 1
ATOM 988 O O . MET A 1 120 ? 22.672 -7.121 -39.633 1.00 61.88 120 MET A O 1
ATOM 992 N N . LYS A 1 121 ? 23.748 -7.892 -37.804 1.00 62.78 121 LYS A N 1
ATOM 993 C CA . LYS A 1 121 ? 25.042 -7.239 -38.061 1.00 62.78 121 LYS A CA 1
ATOM 994 C C . LYS A 1 121 ? 25.803 -7.932 -39.189 1.00 62.78 121 LYS A C 1
ATOM 996 O O . LYS A 1 121 ? 26.368 -7.249 -40.031 1.00 62.78 121 LYS A O 1
ATOM 1001 N N . GLU A 1 122 ? 25.831 -9.262 -39.192 1.00 65.88 122 GLU A N 1
ATOM 1002 C CA . GLU A 1 122 ? 26.474 -10.061 -40.245 1.00 65.88 122 GLU A CA 1
ATOM 1003 C C . GLU A 1 122 ? 25.768 -9.898 -41.595 1.00 65.88 122 GLU A C 1
ATOM 1005 O O . GLU A 1 122 ? 26.423 -9.883 -42.632 1.00 65.88 122 GLU A O 1
ATOM 1010 N N . GLU A 1 123 ? 24.448 -9.707 -41.580 1.00 68.62 123 GLU A N 1
ATOM 1011 C CA . GLU A 1 123 ? 23.645 -9.453 -42.781 1.00 68.62 123 GLU A CA 1
ATOM 1012 C C . GLU A 1 123 ? 23.636 -7.976 -43.231 1.00 68.62 123 GLU A C 1
ATOM 1014 O O . GLU A 1 123 ? 22.996 -7.662 -44.229 1.00 68.62 123 GLU A O 1
ATOM 1019 N N . ASP A 1 124 ? 24.315 -7.068 -42.515 1.00 62.69 124 ASP A N 1
ATOM 1020 C CA . ASP A 1 124 ? 24.339 -5.609 -42.750 1.00 62.69 124 ASP A CA 1
ATOM 1021 C C . ASP A 1 124 ? 22.941 -4.949 -42.813 1.00 62.69 124 ASP A C 1
ATOM 1023 O O . ASP A 1 124 ? 22.679 -3.968 -43.507 1.00 62.69 124 ASP A O 1
ATOM 1027 N N . ARG A 1 125 ? 21.988 -5.503 -42.052 1.00 60.09 125 ARG A N 1
ATOM 1028 C CA . ARG A 1 125 ? 20.565 -5.104 -42.047 1.00 60.09 125 ARG A CA 1
ATOM 1029 C C . ARG A 1 125 ? 20.152 -4.292 -40.831 1.00 60.09 125 ARG A C 1
ATOM 1031 O O . ARG A 1 125 ? 18.966 -4.029 -40.638 1.00 60.09 125 ARG A O 1
ATOM 1038 N N . LEU A 1 126 ? 21.110 -3.891 -40.001 1.00 61.66 126 LEU A N 1
ATOM 1039 C CA . LEU A 1 126 ? 20.824 -3.103 -38.803 1.00 61.66 126 LEU A CA 1
ATOM 1040 C C . LEU A 1 126 ? 20.362 -1.675 -39.128 1.00 61.66 126 LEU A C 1
ATOM 1042 O O . LEU A 1 126 ? 19.844 -1.007 -38.236 1.00 61.66 126 LEU A O 1
ATOM 1046 N N . GLY A 1 127 ? 20.520 -1.211 -40.378 1.00 59.56 127 GLY A N 1
ATOM 1047 C CA . GLY A 1 127 ? 20.030 0.100 -40.820 1.00 59.56 127 GLY A CA 1
ATOM 1048 C C . GLY A 1 127 ? 20.596 1.255 -39.994 1.00 59.56 127 GLY A C 1
ATOM 1049 O O . GLY A 1 127 ? 19.968 2.305 -39.867 1.00 59.56 127 GLY A O 1
ATOM 1050 N N . LEU A 1 128 ? 21.760 1.044 -39.377 1.00 59.47 128 LEU A N 1
ATOM 1051 C CA . LEU A 1 128 ? 22.459 2.067 -38.625 1.00 59.47 128 LEU A CA 1
ATOM 1052 C C . LEU A 1 128 ? 23.100 2.975 -39.666 1.00 59.47 128 LEU A C 1
ATOM 1054 O O . LEU A 1 128 ? 23.972 2.532 -40.406 1.00 59.47 128 LEU A O 1
ATOM 1058 N N . GLY A 1 129 ? 22.644 4.226 -39.744 1.00 51.25 129 GLY A N 1
ATOM 1059 C CA . GLY A 1 129 ? 23.215 5.269 -40.600 1.00 51.25 129 GLY A CA 1
ATOM 1060 C C . GLY A 1 129 ? 24.611 5.692 -40.143 1.00 51.25 129 GLY A C 1
ATOM 1061 O O . GLY A 1 129 ? 24.861 6.869 -39.907 1.00 51.25 129 GLY A O 1
ATOM 1062 N N . VAL A 1 130 ? 25.503 4.727 -39.949 1.00 52.66 130 VAL A N 1
ATOM 1063 C CA . VAL A 1 130 ? 26.926 4.947 -39.764 1.00 52.66 130 VAL A CA 1
ATOM 1064 C C . VAL A 1 130 ? 27.521 4.850 -41.154 1.00 52.66 130 VAL A C 1
ATOM 1066 O O . VAL A 1 130 ? 27.475 3.797 -41.784 1.00 52.66 130 VAL A O 1
ATOM 1069 N N . GLN A 1 131 ? 28.048 5.968 -41.642 1.00 47.53 131 GLN A N 1
ATOM 1070 C CA . GLN A 1 131 ? 28.978 5.949 -42.758 1.00 47.53 131 GLN A CA 1
ATOM 1071 C C . GLN A 1 131 ? 30.093 4.975 -42.376 1.00 47.53 131 GLN A C 1
ATOM 1073 O O . GLN A 1 131 ? 30.813 5.193 -41.398 1.00 47.53 131 GLN A O 1
ATOM 1078 N N . GLY A 1 132 ? 30.163 3.853 -43.084 1.00 56.84 132 GLY A N 1
ATOM 1079 C CA . GLY A 1 132 ? 31.283 2.939 -42.985 1.00 56.84 132 GLY A CA 1
ATOM 1080 C C . GLY A 1 132 ? 32.496 3.611 -43.598 1.00 56.84 132 GLY A C 1
ATOM 1081 O O . GLY A 1 132 ? 32.800 3.334 -44.741 1.00 56.84 132 GLY A O 1
ATOM 1082 N N . ASP A 1 133 ? 33.152 4.496 -42.856 1.00 49.16 133 ASP A N 1
ATOM 1083 C CA . ASP A 1 133 ? 34.447 5.060 -43.230 1.00 49.16 133 ASP A CA 1
ATOM 1084 C C . ASP A 1 133 ? 35.303 5.219 -41.978 1.00 49.16 133 ASP A C 1
ATOM 1086 O O . ASP A 1 133 ? 35.533 6.295 -41.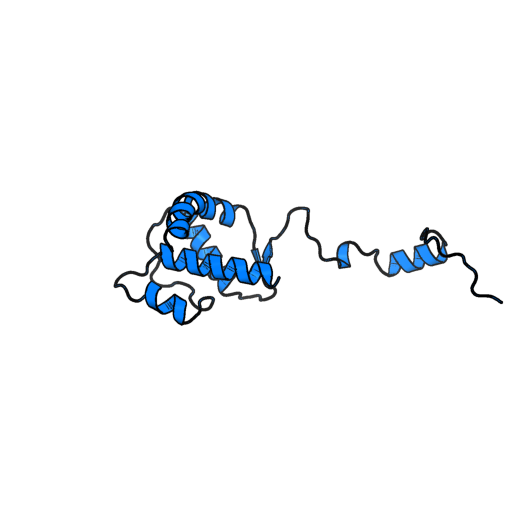432 1.00 49.16 133 ASP A O 1
ATOM 1090 N N . GLY A 1 134 ? 35.776 4.071 -41.505 1.00 49.59 134 GLY A N 1
ATOM 1091 C CA . GLY A 1 134 ? 36.994 3.984 -40.723 1.00 49.59 134 GLY A CA 1
ATOM 1092 C C . GLY A 1 134 ? 38.113 3.428 -41.592 1.00 49.59 134 GLY A C 1
ATOM 1093 O O . GLY A 1 134 ? 38.572 2.333 -41.300 1.00 49.59 134 GLY A O 1
ATOM 1094 N N . THR A 1 135 ? 38.515 4.115 -42.669 1.00 40.53 135 THR A N 1
ATOM 1095 C CA . THR A 1 135 ? 39.851 3.978 -43.288 1.00 40.53 135 THR A CA 1
ATOM 1096 C C . THR A 1 135 ? 40.154 5.180 -44.198 1.00 40.53 135 THR A C 1
ATOM 1098 O O . THR A 1 135 ? 39.758 5.191 -45.359 1.00 40.53 135 THR A O 1
ATOM 1101 N N . GLN A 1 136 ? 40.891 6.168 -43.685 1.00 40.00 136 GLN A N 1
ATOM 1102 C CA . GLN A 1 136 ? 42.262 6.481 -44.124 1.00 40.00 136 GLN A CA 1
ATOM 1103 C C . GLN A 1 136 ? 42.968 7.335 -43.071 1.00 40.00 136 GLN A C 1
ATOM 1105 O O . GLN A 1 136 ? 42.334 8.277 -42.549 1.00 40.00 136 GLN A O 1
#